Protein AF-A0A7X2NTZ7-F1 (afdb_monomer_lite)

pLDDT: mean 74.14, std 7.45, range [52.78, 84.88]

Organism: NCBI:txid2606630

Sequence (66 aa):
MKLLHALESIASETVVSDEVEMDEKYLVNSHKGEKRDEIKPRHRGEKASNRGLSSEQICLLTAVQR

Foldseek 3Di:
DDPVVVVVVVVVVDDDPADKDKDKDWDFQDPPPPDDPPDDDDDVPHDDPDVVNDPRIDIDIDMDGD

Structure (mmCIF, N/CA/C/O backbone):
data_AF-A0A7X2NTZ7-F1
#
_entry.id   AF-A0A7X2NTZ7-F1
#
loop_
_atom_site.group_PDB
_atom_site.id
_atom_site.type_symbol
_atom_site.label_atom_id
_atom_site.label_alt_id
_atom_site.label_comp_id
_atom_site.label_asym_id
_atom_site.label_entity_id
_atom_site.label_seq_id
_atom_site.pdbx_PDB_ins_code
_atom_site.Cartn_x
_atom_site.Cartn_y
_atom_site.Cartn_z
_atom_site.occupancy
_atom_site.B_iso_or_equiv
_atom_site.auth_seq_id
_atom_site.auth_comp_id
_atom_site.auth_asym_id
_atom_site.auth_atom_id
_atom_site.pdbx_PDB_model_num
ATOM 1 N N . MET A 1 1 ? -6.146 12.391 -4.012 1.00 52.78 1 MET A N 1
ATOM 2 C CA . MET A 1 1 ? -7.103 11.930 -2.986 1.00 52.78 1 MET A CA 1
ATOM 3 C C . MET A 1 1 ? -6.518 10.670 -2.367 1.00 52.78 1 MET A C 1
ATOM 5 O O . MET A 1 1 ? -6.266 9.740 -3.122 1.00 52.78 1 MET A O 1
ATOM 9 N N . LYS A 1 2 ? -6.175 10.675 -1.071 1.00 68.94 2 LYS A N 1
ATOM 10 C CA . LYS A 1 2 ? -5.663 9.481 -0.367 1.00 68.94 2 LYS A CA 1
ATOM 11 C C . LYS A 1 2 ? -6.836 8.556 -0.020 1.00 68.94 2 LYS A C 1
ATOM 13 O O . LYS A 1 2 ? -7.914 9.060 0.284 1.00 68.94 2 LYS A O 1
ATOM 18 N N . LEU A 1 3 ? -6.637 7.243 -0.088 1.00 69.31 3 LEU A N 1
ATOM 19 C CA . LEU A 1 3 ? -7.693 6.237 0.088 1.00 69.31 3 LEU A CA 1
ATOM 20 C C . LEU A 1 3 ? -8.237 6.243 1.531 1.00 69.31 3 LEU A C 1
ATOM 22 O O . LEU A 1 3 ? -9.446 6.181 1.735 1.00 69.31 3 LEU A O 1
ATOM 26 N N . LEU A 1 4 ? -7.355 6.450 2.510 1.00 69.75 4 LEU A N 1
ATOM 27 C CA . LEU A 1 4 ? -7.657 6.657 3.928 1.00 69.75 4 LEU A CA 1
ATOM 28 C C . LEU A 1 4 ? -8.625 7.811 4.157 1.00 69.75 4 LEU A C 1
ATOM 30 O O . LEU A 1 4 ? -9.513 7.694 4.984 1.00 69.75 4 LEU A O 1
ATOM 34 N N . HIS A 1 5 ? -8.502 8.900 3.400 1.00 78.31 5 HIS A N 1
ATOM 35 C CA . HIS A 1 5 ? -9.383 10.055 3.572 1.00 78.31 5 HIS A CA 1
ATOM 36 C C . HIS A 1 5 ? -10.817 9.767 3.096 1.00 78.31 5 HIS A C 1
ATOM 38 O O . HIS A 1 5 ? -11.792 10.239 3.681 1.00 78.31 5 HIS A O 1
ATOM 44 N N . ALA A 1 6 ? -10.959 8.946 2.050 1.00 77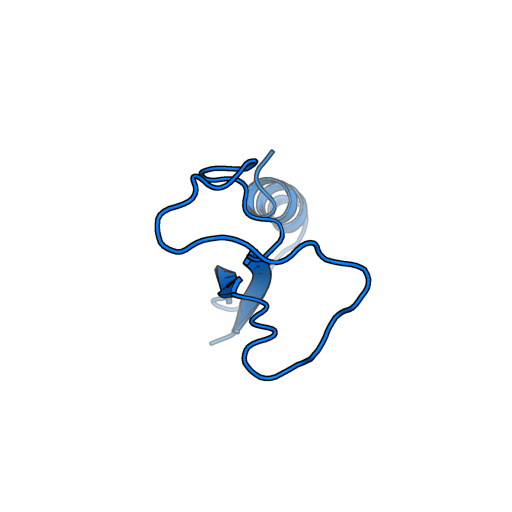.31 6 ALA A N 1
ATOM 45 C CA . ALA A 1 6 ? -12.267 8.461 1.624 1.00 77.31 6 ALA A CA 1
ATOM 46 C C . ALA A 1 6 ? -12.877 7.510 2.668 1.00 77.31 6 ALA A C 1
ATOM 48 O O . ALA A 1 6 ? -14.070 7.589 2.945 1.00 77.31 6 ALA A O 1
ATOM 49 N N . LEU A 1 7 ? -12.060 6.651 3.283 1.00 73.50 7 LEU A N 1
ATOM 50 C CA . LEU A 1 7 ? -12.508 5.748 4.347 1.00 73.50 7 LEU A CA 1
ATOM 51 C C . LEU A 1 7 ? -12.854 6.475 5.642 1.00 73.50 7 LEU A C 1
ATOM 53 O O . LEU A 1 7 ? -13.833 6.112 6.272 1.00 73.50 7 LEU A O 1
ATOM 57 N N . GLU A 1 8 ? -12.111 7.513 6.013 1.00 76.88 8 GLU A N 1
ATOM 58 C CA . GLU A 1 8 ? -12.424 8.393 7.143 1.00 76.88 8 GLU A CA 1
ATOM 59 C C . GLU A 1 8 ? -13.794 9.057 6.955 1.00 76.88 8 GLU A C 1
ATOM 61 O O . 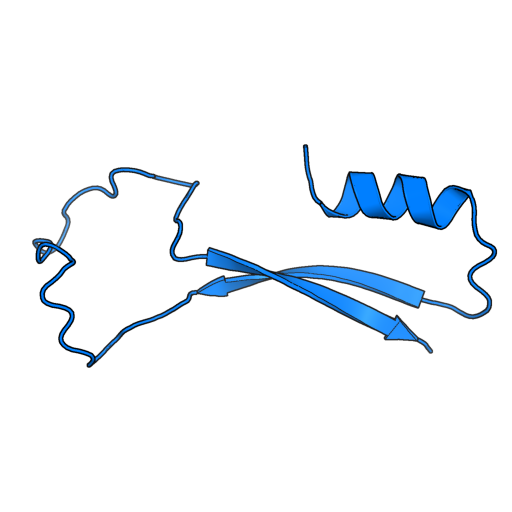GLU A 1 8 ? -14.604 9.094 7.879 1.00 76.88 8 GLU A O 1
ATOM 66 N N . SER A 1 9 ? -14.093 9.496 5.727 1.00 80.44 9 SER A N 1
ATOM 67 C CA . SER A 1 9 ? -15.408 10.048 5.384 1.00 80.44 9 SER A CA 1
ATOM 68 C C . SER A 1 9 ? -16.520 9.010 5.583 1.00 80.44 9 SER A C 1
ATOM 70 O O . SER A 1 9 ? -17.538 9.318 6.193 1.00 80.44 9 SER A O 1
ATOM 72 N N . ILE A 1 10 ? -16.307 7.764 5.145 1.00 77.19 10 ILE A N 1
ATOM 73 C CA . ILE A 1 10 ? -17.271 6.664 5.329 1.00 77.19 10 ILE A CA 1
ATOM 74 C C . ILE A 1 10 ? -17.410 6.295 6.814 1.00 77.19 10 ILE A C 1
ATOM 76 O O . ILE A 1 10 ? -18.521 6.131 7.309 1.00 77.19 10 ILE A O 1
ATOM 80 N N . ALA A 1 11 ? -16.295 6.208 7.542 1.00 73.44 11 ALA A N 1
ATOM 81 C CA . ALA A 1 11 ? -16.276 5.881 8.963 1.00 73.44 11 ALA A CA 1
ATOM 82 C C . ALA A 1 11 ? -16.996 6.942 9.806 1.00 73.44 11 ALA A C 1
ATOM 84 O O . ALA A 1 11 ? -17.616 6.592 10.802 1.00 73.44 11 ALA A O 1
ATOM 85 N N . SER A 1 12 ? -16.980 8.214 9.392 1.00 73.25 12 SER A N 1
ATOM 86 C CA . SER A 1 12 ? -17.699 9.288 10.089 1.00 73.25 12 SER A CA 1
ATOM 87 C C . SER A 1 12 ? -19.223 9.100 10.125 1.00 73.25 12 SER A C 1
ATOM 89 O O . SER A 1 12 ? -19.881 9.612 11.029 1.00 73.25 12 SER A O 1
ATOM 91 N N . GLU A 1 13 ? -19.786 8.334 9.184 1.0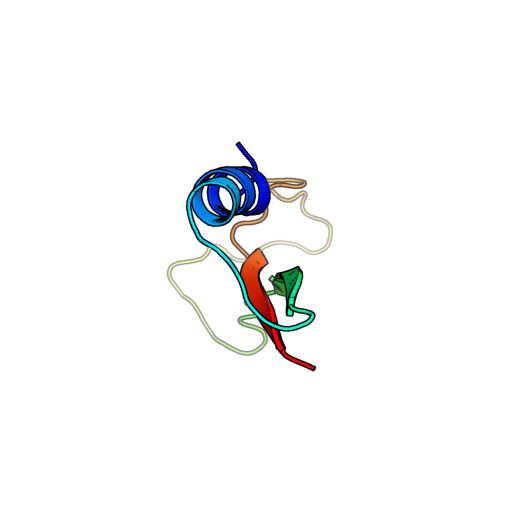0 74.50 13 GLU A N 1
ATOM 92 C CA . GLU A 1 13 ? -21.225 8.058 9.089 1.00 74.50 13 GLU A CA 1
ATOM 93 C C . GLU A 1 13 ? -21.641 6.765 9.815 1.00 74.50 13 GLU A C 1
ATOM 95 O O . GLU A 1 13 ? -22.832 6.518 10.017 1.00 74.50 13 GLU A O 1
ATOM 100 N N . THR A 1 14 ? -20.683 5.941 10.246 1.00 66.56 14 THR A N 1
ATOM 101 C CA . THR A 1 14 ? -20.928 4.637 10.883 1.00 66.56 14 THR A CA 1
ATOM 102 C C . THR A 1 14 ? -20.318 4.566 12.275 1.00 66.56 14 THR A C 1
ATOM 104 O O . THR A 1 14 ? -19.140 4.845 12.465 1.00 66.56 14 THR A O 1
ATOM 107 N N . VAL A 1 15 ? -21.095 4.121 13.266 1.00 65.69 15 VAL A N 1
ATOM 108 C CA . VAL A 1 15 ? -20.565 3.856 14.611 1.00 65.69 15 VAL A CA 1
ATOM 109 C C . VAL A 1 15 ? -19.693 2.605 14.550 1.00 65.69 15 VAL A C 1
ATOM 111 O O . VAL A 1 15 ? -20.201 1.487 14.485 1.00 65.69 15 VAL A O 1
ATOM 114 N N . VAL A 1 16 ? -18.378 2.800 14.561 1.00 62.34 16 VAL A N 1
ATOM 115 C CA . VAL A 1 16 ? -17.409 1.720 14.744 1.00 62.34 16 VAL A CA 1
ATOM 116 C C . VAL A 1 16 ? -17.330 1.453 16.248 1.00 62.34 16 VAL A C 1
ATOM 118 O O . VAL A 1 16 ? -16.780 2.257 16.996 1.00 62.34 16 VAL A O 1
ATOM 121 N N . SER A 1 17 ? -17.985 0.392 16.720 1.00 65.69 17 SER A N 1
ATOM 122 C CA . SER A 1 17 ? -17.796 -0.098 18.088 1.00 65.69 17 SER A CA 1
ATOM 123 C C . SER A 1 17 ? -16.448 -0.819 18.196 1.00 65.69 17 SER A C 1
ATOM 125 O O . SER A 1 17 ? -16.069 -1.511 17.252 1.00 65.69 17 SER A O 1
ATOM 127 N N . ASP A 1 18 ? -15.788 -0.697 19.351 1.00 67.88 18 ASP A N 1
ATOM 128 C CA . ASP A 1 18 ? -14.430 -1.193 19.658 1.00 67.88 18 ASP A CA 1
ATOM 129 C C . ASP A 1 18 ? -13.283 -0.394 18.997 1.00 67.88 18 ASP A C 1
ATOM 131 O O . ASP A 1 18 ? -13.479 0.333 18.021 1.00 67.88 18 ASP A O 1
ATOM 135 N N . GLU A 1 19 ? -12.073 -0.463 19.569 1.00 71.62 19 GLU A N 1
ATOM 136 C CA . GLU A 1 19 ? -10.904 0.266 19.057 1.00 71.62 19 GLU A CA 1
ATOM 137 C C . GLU A 1 19 ? -10.420 -0.379 17.750 1.00 71.62 19 GLU A C 1
ATOM 139 O O . GLU A 1 19 ? -9.753 -1.417 17.744 1.00 71.62 19 GLU A O 1
ATOM 144 N N . VAL A 1 20 ? -10.759 0.246 16.620 1.00 75.19 20 VAL A N 1
ATOM 145 C CA . VAL A 1 20 ? -10.305 -0.181 15.293 1.00 75.19 20 VAL A CA 1
ATOM 146 C C . VAL A 1 20 ? -9.144 0.697 14.831 1.00 75.19 20 VAL A C 1
ATOM 148 O O . VAL A 1 20 ? -9.291 1.900 14.623 1.00 75.19 20 VAL A O 1
ATOM 151 N N . GLU A 1 21 ? -7.980 0.082 14.633 1.00 79.19 21 GLU A N 1
ATOM 152 C CA . GLU A 1 21 ? -6.801 0.716 14.042 1.00 79.19 21 GLU A CA 1
ATOM 153 C C . GLU A 1 21 ? -6.783 0.438 12.535 1.00 79.19 21 GLU A C 1
ATOM 155 O O . GLU A 1 21 ? -6.755 -0.722 12.119 1.00 79.19 21 GLU A O 1
ATOM 160 N N . MET A 1 22 ? -6.801 1.493 11.716 1.00 81.12 22 MET A N 1
ATOM 161 C CA . MET A 1 22 ? -6.747 1.405 10.253 1.00 81.12 22 MET A CA 1
ATOM 162 C C . MET A 1 22 ? -5.464 2.040 9.718 1.00 81.12 22 MET A C 1
ATOM 164 O O . MET A 1 22 ? -5.087 3.126 10.152 1.00 81.12 22 MET A O 1
ATOM 168 N N . ASP A 1 23 ? -4.831 1.400 8.735 1.00 84.62 23 ASP A N 1
ATOM 169 C CA . ASP A 1 23 ? -3.616 1.913 8.093 1.00 84.62 23 ASP A CA 1
ATOM 170 C C . ASP A 1 23 ? -3.557 1.572 6.589 1.00 84.62 23 ASP A C 1
ATOM 172 O O . ASP A 1 23 ? -4.157 0.595 6.120 1.00 84.62 23 ASP A O 1
ATOM 176 N N . GLU A 1 24 ? -2.819 2.387 5.830 1.00 84.62 24 GLU A N 1
ATOM 177 C CA . GLU A 1 24 ? -2.458 2.145 4.431 1.00 84.62 24 GLU A CA 1
ATOM 178 C C . GLU A 1 24 ? -1.059 1.528 4.354 1.00 84.62 24 GLU A C 1
ATOM 180 O O . GLU A 1 24 ? -0.039 2.203 4.517 1.00 84.62 24 GLU A O 1
ATOM 185 N N . LYS A 1 25 ? -0.988 0.248 3.991 1.00 84.88 25 LYS A N 1
ATOM 186 C CA . LYS A 1 25 ? 0.285 -0.444 3.799 1.00 84.88 25 LYS A CA 1
ATOM 187 C C . LYS A 1 25 ? 0.599 -0.606 2.320 1.00 84.88 25 LYS A C 1
ATOM 189 O O . LYS A 1 25 ? -0.103 -1.306 1.597 1.00 84.88 25 LYS A O 1
ATOM 194 N N . TYR A 1 26 ? 1.707 -0.025 1.871 1.00 80.31 26 TYR A N 1
ATOM 195 C CA . TYR A 1 26 ? 2.170 -0.172 0.491 1.00 80.31 26 TYR A CA 1
ATOM 196 C C . TYR A 1 26 ? 3.178 -1.315 0.384 1.00 80.31 26 TYR A C 1
ATOM 198 O O . TYR A 1 26 ? 4.256 -1.269 0.980 1.00 80.31 26 TYR A O 1
ATOM 206 N N . LEU A 1 27 ? 2.840 -2.341 -0.397 1.00 79.38 27 LEU A N 1
ATOM 207 C CA . LEU A 1 27 ? 3.739 -3.452 -0.702 1.00 79.38 27 LEU A CA 1
ATOM 208 C C . LEU A 1 27 ? 4.258 -3.348 -2.129 1.00 79.38 27 LEU A C 1
ATOM 210 O O . LEU A 1 27 ? 3.531 -2.970 -3.043 1.00 79.38 27 LEU A O 1
ATOM 214 N N . VAL A 1 28 ? 5.519 -3.730 -2.325 1.00 76.56 28 VAL A N 1
ATOM 215 C CA . VAL A 1 28 ? 6.095 -3.844 -3.665 1.00 76.56 28 VAL A CA 1
ATOM 216 C C . VAL A 1 28 ? 5.598 -5.139 -4.305 1.00 76.56 28 VAL A C 1
ATOM 218 O O . VAL A 1 28 ? 5.952 -6.234 -3.871 1.00 76.56 28 VAL A O 1
ATOM 221 N N . ASN A 1 29 ? 4.819 -5.007 -5.369 1.00 75.50 29 ASN A N 1
ATOM 222 C CA . ASN A 1 29 ? 4.481 -6.037 -6.337 1.00 75.50 29 ASN A CA 1
ATOM 223 C C . ASN A 1 29 ? 5.724 -6.430 -7.150 1.00 75.50 29 ASN A C 1
ATOM 225 O O . ASN A 1 29 ? 5.951 -6.000 -8.286 1.00 75.50 29 ASN A O 1
ATOM 229 N N . SER A 1 30 ? 6.591 -7.197 -6.498 1.00 72.69 30 SER A N 1
ATOM 230 C CA . SER A 1 30 ? 7.859 -7.659 -7.041 1.00 72.69 30 SER A CA 1
ATOM 231 C C . SER A 1 30 ? 7.640 -8.849 -7.969 1.00 72.69 30 SER A C 1
ATOM 233 O O . SER A 1 30 ? 7.158 -9.889 -7.540 1.00 72.69 30 SER A O 1
ATOM 235 N N . HIS A 1 31 ? 8.109 -8.729 -9.208 1.00 76.44 31 HIS A N 1
ATOM 236 C CA . HIS A 1 31 ? 8.140 -9.822 -10.189 1.00 76.44 31 HIS A CA 1
ATOM 237 C C . HIS A 1 31 ? 9.566 -10.381 -10.333 1.00 76.44 31 HIS A C 1
ATOM 239 O O . HIS A 1 31 ? 10.022 -10.766 -11.409 1.00 76.44 31 HIS A O 1
ATOM 245 N N . LYS A 1 32 ? 10.353 -10.330 -9.250 1.00 74.38 32 LYS A N 1
ATOM 246 C CA . LYS A 1 32 ? 11.762 -10.735 -9.268 1.00 74.38 32 LYS A CA 1
ATOM 247 C C . LYS A 1 32 ? 11.879 -12.226 -9.595 1.00 74.38 32 LYS A C 1
ATOM 249 O O . LYS A 1 32 ? 11.418 -13.061 -8.829 1.00 74.38 32 LYS A O 1
ATOM 254 N N . GLY A 1 33 ? 12.580 -12.543 -10.683 1.00 78.56 33 GLY A N 1
ATOM 255 C CA . GLY A 1 33 ? 12.773 -13.920 -11.154 1.00 78.56 33 GLY A CA 1
ATOM 256 C C . GLY A 1 33 ? 11.710 -14.394 -12.146 1.00 78.56 33 GLY A C 1
ATOM 257 O O . GLY A 1 33 ? 11.845 -15.485 -12.689 1.00 78.56 33 GLY A O 1
ATOM 258 N N . GLU A 1 34 ? 10.700 -13.571 -12.430 1.00 82.81 34 GLU A N 1
ATOM 259 C CA . GLU A 1 34 ? 9.688 -13.844 -13.444 1.00 82.81 34 GLU A CA 1
ATOM 260 C C . GLU A 1 34 ? 10.083 -13.204 -14.780 1.00 82.81 34 GLU A C 1
ATOM 262 O O . GLU A 1 34 ? 10.522 -12.051 -14.837 1.00 82.81 34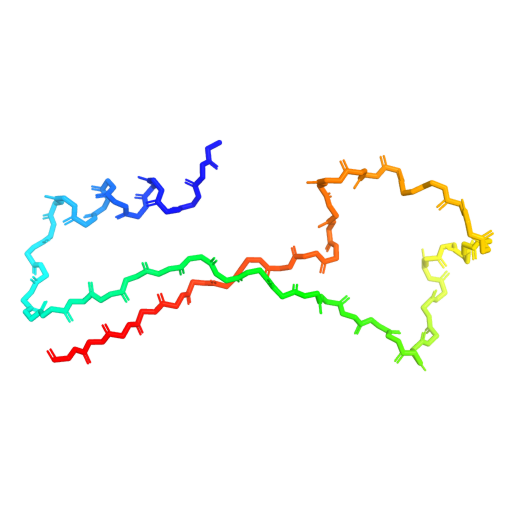 GLU A O 1
ATOM 267 N N . LYS A 1 35 ? 9.938 -13.954 -15.877 1.00 79.56 35 LYS A N 1
ATOM 268 C CA . LYS A 1 35 ? 10.163 -13.431 -17.225 1.00 79.56 35 LYS A CA 1
ATOM 269 C C . LYS A 1 35 ? 8.853 -12.848 -17.752 1.00 79.56 35 LYS A C 1
ATOM 271 O O . LYS A 1 35 ? 7.924 -13.595 -18.030 1.00 79.56 35 LYS A O 1
ATOM 276 N N . ARG A 1 36 ? 8.798 -11.522 -17.898 1.00 80.69 36 ARG A N 1
ATOM 277 C CA . ARG A 1 36 ? 7.626 -10.794 -18.406 1.00 80.69 36 ARG A CA 1
ATOM 278 C C . ARG A 1 36 ? 7.955 -10.130 -19.737 1.00 80.69 36 ARG A C 1
ATOM 280 O O . ARG A 1 36 ? 8.589 -9.079 -19.760 1.00 80.69 36 ARG A O 1
ATOM 287 N N . ASP A 1 37 ? 7.531 -10.750 -20.836 1.00 82.81 37 ASP A N 1
ATOM 288 C CA . ASP A 1 37 ? 7.843 -10.289 -22.200 1.00 82.81 37 ASP A CA 1
ATOM 289 C C . ASP A 1 37 ? 7.147 -8.957 -22.557 1.00 82.81 37 ASP A C 1
ATOM 291 O O . ASP A 1 37 ? 7.604 -8.218 -23.427 1.00 82.81 37 ASP A O 1
ATOM 295 N N . GLU A 1 38 ? 6.069 -8.614 -21.846 1.00 83.19 38 GLU A N 1
ATOM 296 C CA . GLU A 1 38 ? 5.334 -7.349 -21.978 1.00 83.19 38 GLU A CA 1
ATOM 297 C C . GLU A 1 38 ? 6.057 -6.127 -21.381 1.00 83.19 38 GLU A C 1
ATOM 299 O O . GLU A 1 38 ? 5.731 -4.986 -21.717 1.00 83.19 38 GLU A O 1
ATOM 304 N N . ILE A 1 39 ? 7.046 -6.338 -20.503 1.00 76.44 39 ILE A N 1
ATOM 305 C CA . ILE A 1 39 ? 7.784 -5.265 -19.828 1.00 76.44 39 ILE A CA 1
ATOM 306 C C . ILE A 1 39 ? 9.177 -5.163 -20.436 1.00 76.44 39 ILE A C 1
ATOM 308 O O . ILE A 1 39 ? 9.963 -6.110 -20.417 1.00 76.44 39 ILE A O 1
ATOM 312 N N . LYS A 1 40 ? 9.523 -3.974 -20.940 1.00 75.62 40 LYS A N 1
ATOM 313 C CA . LYS A 1 40 ? 10.873 -3.733 -21.453 1.00 75.62 40 LYS A CA 1
ATOM 314 C C . LYS A 1 40 ? 11.909 -3.872 -20.325 1.00 75.62 40 LYS A C 1
ATOM 316 O O . LYS A 1 40 ? 11.728 -3.264 -19.265 1.00 75.62 40 LYS A O 1
ATOM 321 N N . PRO A 1 41 ? 13.009 -4.616 -20.549 1.00 74.19 41 PRO A N 1
ATOM 322 C CA . PRO A 1 41 ? 14.112 -4.687 -19.603 1.00 74.19 41 PRO A CA 1
ATOM 323 C C . PRO A 1 41 ? 14.667 -3.293 -19.320 1.00 74.19 41 PRO A C 1
ATOM 325 O O . PRO A 1 41 ? 14.727 -2.451 -20.216 1.00 74.19 41 PRO A O 1
ATOM 328 N N . ARG A 1 42 ? 15.102 -3.070 -18.081 1.00 72.81 42 ARG A N 1
ATOM 329 C CA . ARG A 1 42 ? 15.680 -1.795 -17.645 1.00 72.81 42 ARG A CA 1
ATOM 330 C C . ARG A 1 42 ? 17.171 -1.962 -17.401 1.00 72.81 42 ARG A C 1
ATOM 332 O O . ARG A 1 42 ? 17.594 -2.964 -16.821 1.00 72.81 42 ARG A O 1
ATOM 339 N N . HIS A 1 43 ? 17.973 -0.986 -17.809 1.00 78.62 43 HIS A N 1
ATOM 340 C CA . HIS A 1 43 ? 19.400 -0.984 -17.504 1.00 78.62 43 HIS A CA 1
ATOM 341 C C . HIS A 1 43 ? 19.653 -0.607 -16.038 1.00 78.62 43 HIS A C 1
ATOM 343 O O . HIS A 1 43 ? 18.894 0.130 -15.402 1.00 78.62 43 HIS A O 1
ATOM 349 N N . ARG A 1 44 ? 20.758 -1.105 -15.473 1.00 77.12 44 ARG A N 1
ATOM 350 C CA . ARG A 1 44 ? 21.160 -0.772 -14.101 1.00 77.12 44 ARG A CA 1
ATOM 351 C C . ARG A 1 44 ? 21.378 0.742 -13.976 1.00 77.12 44 ARG A C 1
ATOM 353 O O . ARG A 1 44 ? 22.229 1.296 -14.660 1.00 77.12 44 ARG A O 1
ATOM 360 N N . GLY A 1 45 ? 20.635 1.392 -13.076 1.00 79.44 45 GLY A N 1
ATOM 361 C CA . GLY A 1 45 ? 20.705 2.844 -12.846 1.00 79.44 45 GLY A CA 1
ATOM 362 C C . GLY A 1 45 ? 19.752 3.681 -13.707 1.00 79.44 45 GLY A C 1
ATOM 363 O O . GLY A 1 45 ? 19.725 4.905 -13.574 1.00 79.44 45 GLY A O 1
ATOM 364 N N . GLU A 1 46 ? 18.945 3.049 -14.559 1.00 78.38 46 GLU A N 1
ATOM 365 C CA . GLU A 1 46 ? 17.948 3.739 -15.371 1.00 78.38 46 GLU A CA 1
ATOM 366 C C . GLU A 1 46 ? 16.846 4.363 -14.493 1.00 78.38 46 GLU A C 1
ATOM 368 O O . GLU A 1 46 ? 16.296 3.733 -13.584 1.00 78.38 46 GLU A O 1
ATOM 373 N N . LYS A 1 47 ? 16.517 5.636 -14.740 1.00 68.38 47 LYS A N 1
ATOM 374 C CA . LYS A 1 47 ? 15.526 6.373 -13.939 1.00 68.38 47 LYS A CA 1
ATOM 375 C C . LYS A 1 47 ? 14.129 5.801 -14.165 1.00 68.38 47 LYS A C 1
ATOM 377 O O . LYS A 1 47 ? 13.702 5.681 -15.304 1.00 68.38 47 LYS A O 1
ATOM 382 N N . ALA A 1 48 ? 13.390 5.468 -13.101 1.00 69.50 48 ALA A N 1
ATOM 383 C CA . ALA A 1 48 ? 11.956 5.152 -13.182 1.00 69.50 48 ALA A CA 1
ATOM 384 C C . ALA A 1 48 ? 11.184 6.261 -13.911 1.00 69.50 48 A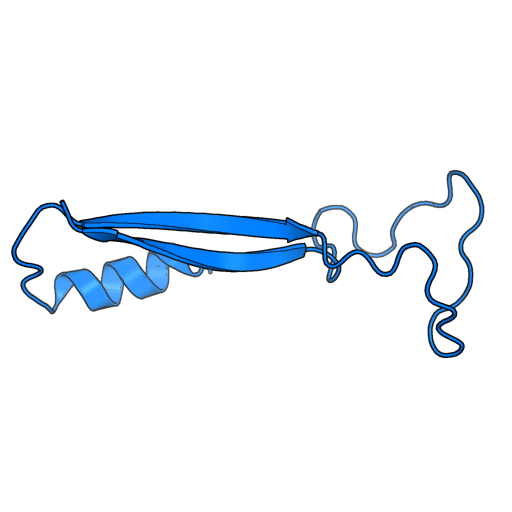LA A C 1
ATOM 386 O O . ALA A 1 48 ? 11.352 7.433 -13.580 1.00 69.50 48 ALA A O 1
ATOM 387 N N . SER A 1 49 ? 10.354 5.882 -14.885 1.00 66.62 49 SER A N 1
ATOM 388 C CA . SER A 1 49 ? 9.429 6.796 -15.565 1.00 66.62 49 SER A CA 1
ATOM 389 C C . SER A 1 49 ? 8.456 7.419 -14.563 1.00 66.62 49 SER A C 1
ATOM 391 O O . SER A 1 49 ? 8.273 8.631 -14.561 1.00 66.62 49 SER A O 1
ATOM 393 N N . ASN A 1 50 ? 7.951 6.614 -13.624 1.00 64.12 50 ASN A N 1
ATOM 394 C CA . ASN A 1 50 ? 7.063 7.060 -12.552 1.00 64.12 50 ASN A CA 1
ATOM 395 C C . ASN A 1 50 ? 7.796 7.108 -11.199 1.00 64.12 50 ASN A C 1
ATOM 397 O O . ASN A 1 50 ? 7.559 6.295 -10.304 1.00 64.12 50 ASN A O 1
ATOM 401 N N . ARG A 1 51 ? 8.733 8.052 -11.037 1.00 56.56 51 ARG A N 1
ATOM 402 C CA . ARG A 1 51 ? 9.411 8.291 -9.747 1.00 56.56 51 ARG A CA 1
ATOM 403 C C . ARG A 1 51 ? 8.401 8.744 -8.685 1.00 56.56 51 ARG A C 1
ATOM 405 O O . ARG A 1 51 ? 7.773 9.779 -8.848 1.00 56.56 51 ARG A O 1
ATOM 412 N N . GLY A 1 52 ? 8.273 7.980 -7.599 1.00 58.16 52 GLY A N 1
ATOM 413 C CA . GLY A 1 52 ? 7.344 8.278 -6.495 1.00 58.16 52 GLY A CA 1
ATOM 414 C C . GLY A 1 52 ? 5.881 7.892 -6.752 1.00 58.16 52 GLY A C 1
ATOM 415 O O . GLY A 1 52 ? 5.056 8.052 -5.864 1.00 58.16 52 GLY A O 1
ATOM 416 N N . LEU A 1 53 ? 5.568 7.359 -7.936 1.00 58.38 53 LEU A N 1
ATOM 417 C CA . LEU A 1 53 ? 4.242 6.872 -8.341 1.00 58.38 53 LEU A CA 1
ATOM 418 C C . LEU A 1 53 ? 4.387 5.488 -8.983 1.00 58.38 53 LEU A C 1
ATOM 420 O O . LEU A 1 53 ? 3.855 5.218 -10.061 1.00 58.38 53 LEU A O 1
ATOM 424 N N . SER A 1 54 ? 5.214 4.638 -8.373 1.00 59.84 54 SER A N 1
ATOM 425 C CA . SER A 1 54 ? 5.473 3.321 -8.933 1.00 59.84 54 SER A CA 1
ATOM 426 C C . SER A 1 54 ? 4.186 2.500 -8.900 1.00 59.84 54 SER A C 1
ATOM 428 O O . SER A 1 54 ? 3.658 2.228 -7.826 1.00 59.84 54 SER A O 1
ATOM 430 N N . SER A 1 55 ? 3.715 2.056 -10.069 1.00 63.88 55 SER A N 1
ATOM 431 C CA . SER A 1 55 ? 2.669 1.029 -10.188 1.00 63.88 55 SER A CA 1
ATOM 432 C C . SER A 1 55 ? 3.129 -0.334 -9.660 1.00 63.88 55 SER A C 1
ATOM 434 O O . SER A 1 55 ? 2.360 -1.290 -9.644 1.00 63.88 55 SER A O 1
ATOM 436 N N . GLU A 1 56 ? 4.392 -0.444 -9.245 1.00 66.81 56 GLU A N 1
ATOM 437 C CA . GLU A 1 56 ? 4.890 -1.591 -8.501 1.00 66.81 56 GLU A CA 1
ATOM 438 C C . GLU A 1 56 ? 4.412 -1.552 -7.051 1.00 66.81 56 GLU A C 1
ATOM 440 O O . GLU A 1 56 ? 4.447 -2.586 -6.410 1.00 66.81 56 GLU A O 1
ATOM 445 N N . GLN A 1 57 ? 3.983 -0.415 -6.495 1.00 73.06 57 GLN A N 1
ATOM 446 C CA . GLN A 1 57 ? 3.447 -0.386 -5.135 1.00 73.06 57 GLN A CA 1
ATOM 447 C C . GLN A 1 57 ? 1.932 -0.585 -5.152 1.00 73.06 57 GLN A C 1
ATOM 449 O O . GLN A 1 57 ? 1.191 0.219 -5.711 1.00 73.06 57 GLN A O 1
ATOM 454 N N . ILE A 1 58 ? 1.475 -1.661 -4.518 1.00 79.12 58 ILE A N 1
ATOM 455 C CA . ILE A 1 58 ? 0.058 -1.938 -4.290 1.00 79.12 58 ILE A CA 1
ATOM 456 C C . ILE A 1 58 ? -0.286 -1.453 -2.884 1.00 79.12 58 ILE A C 1
ATOM 458 O O . ILE A 1 58 ? 0.346 -1.869 -1.910 1.00 79.12 58 ILE A O 1
ATOM 462 N N . CYS A 1 59 ? -1.283 -0.573 -2.788 1.00 80.44 59 CYS A N 1
ATOM 463 C CA . CYS A 1 59 ? -1.865 -0.168 -1.514 1.00 80.44 59 CYS A CA 1
ATOM 464 C C . CYS A 1 59 ? -2.773 -1.284 -0.996 1.00 80.44 59 CYS A C 1
ATOM 466 O O . CYS A 1 59 ? -3.718 -1.684 -1.676 1.00 80.44 59 CYS A O 1
ATOM 468 N N . LEU A 1 60 ? -2.504 -1.757 0.215 1.00 82.25 60 LEU A N 1
ATOM 469 C CA . LEU A 1 60 ? -3.369 -2.656 0.958 1.00 82.25 60 LEU A CA 1
ATOM 470 C C . LEU A 1 60 ? -3.929 -1.915 2.164 1.00 82.25 60 LEU A C 1
ATOM 472 O O . LEU A 1 60 ? -3.192 -1.277 2.914 1.00 82.25 60 LEU A O 1
ATOM 476 N N . LEU A 1 61 ? -5.239 -2.028 2.342 1.00 83.06 61 LEU A N 1
ATOM 477 C CA . LEU A 1 61 ? -5.913 -1.548 3.536 1.00 83.06 61 LEU A CA 1
ATOM 478 C C . LEU A 1 61 ? -5.792 -2.610 4.617 1.00 83.06 61 LEU A C 1
ATOM 480 O O . LEU A 1 61 ? -6.147 -3.770 4.397 1.00 83.06 61 LEU A O 1
ATOM 484 N N . THR A 1 62 ? -5.290 -2.212 5.777 1.00 81.69 62 THR A N 1
ATOM 485 C CA . THR A 1 62 ? -5.226 -3.077 6.952 1.00 81.69 62 THR A CA 1
ATOM 486 C C . THR A 1 62 ? -6.064 -2.477 8.064 1.00 81.69 62 THR A C 1
ATOM 488 O O . THR A 1 62 ? -5.982 -1.276 8.306 1.00 81.69 62 THR A O 1
ATOM 491 N N . ALA A 1 63 ? -6.853 -3.318 8.728 1.00 80.75 63 ALA A N 1
ATOM 492 C CA . 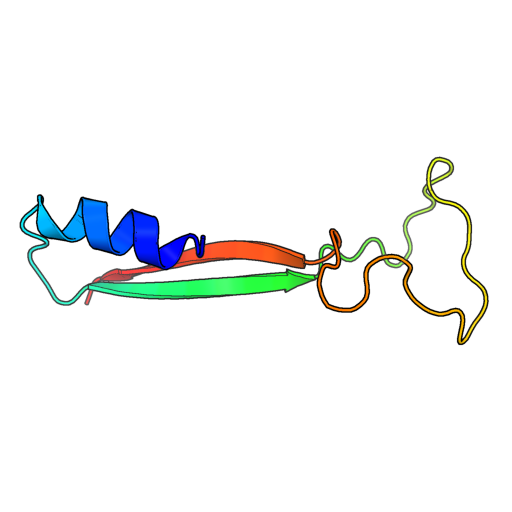ALA A 1 63 ? -7.617 -2.953 9.908 1.00 80.75 63 ALA A CA 1
ATOM 493 C C . ALA A 1 63 ? -7.397 -4.009 10.994 1.00 80.75 63 ALA A C 1
ATOM 495 O O . ALA A 1 63 ? -7.402 -5.209 10.706 1.00 80.75 63 ALA A O 1
ATOM 496 N N . VAL A 1 64 ? -7.192 -3.564 12.228 1.00 80.94 64 VAL A N 1
ATOM 497 C CA . VAL A 1 64 ? -7.108 -4.422 13.410 1.00 80.94 64 VAL A CA 1
ATOM 498 C C . VAL A 1 64 ? -8.166 -3.953 14.394 1.00 80.94 64 VAL A C 1
ATOM 500 O O . VAL A 1 64 ? -8.182 -2.784 14.759 1.00 80.94 64 VAL A O 1
ATOM 503 N N . GLN A 1 65 ? -9.028 -4.872 14.815 1.00 77.75 65 GLN A N 1
ATOM 504 C CA . GLN A 1 65 ? -10.000 -4.655 15.884 1.00 77.75 65 GLN A CA 1
ATOM 505 C C . GLN A 1 65 ? -9.430 -5.256 17.173 1.00 77.75 65 GLN A C 1
ATOM 507 O O . GLN A 1 65 ? -8.974 -6.405 17.151 1.00 77.75 65 GLN A O 1
ATOM 512 N N . ARG A 1 66 ? -9.396 -4.472 18.255 1.00 71.19 66 ARG A N 1
ATOM 513 C CA . ARG A 1 66 ? -8.914 -4.891 19.579 1.00 71.19 66 ARG A CA 1
ATOM 514 C C . ARG A 1 66 ? -10.014 -4.841 20.626 1.00 71.19 66 ARG A C 1
ATOM 516 O O . ARG A 1 66 ? -10.889 -3.958 20.508 1.00 71.19 66 ARG A O 1
#

Secondary structure (DSSP, 8-state):
--HHHHHHHHHHTS---S-EEEEEEEEE---TT---TTS----TTPPPTTTT--TTEEEEEEEEE-

Radius of gyration: 17.66 Å; chains: 1; bounding box: 42×26×42 Å